Protein AF-A0A1S3D0B8-F1 (afdb_monomer_lite)

Sequence (135 aa):
MIINLNESHREHLSVLFQLPPEVIQDFCTLTTNYLKDGPNQKLYKSVSKKLSLPSADNVQDSVEGLVYFLLLATILNISEYDFCNTLYHMGFTQDDKCEKILYEFYTQEKYNLYRTLISEYISLLHFKSSGDLRV

Radius of gyration: 16.29 Å; chains: 1; bounding box: 31×53×41 Å

Structure (mmCIF, N/CA/C/O backbone):
data_AF-A0A1S3D0B8-F1
#
_entry.id   AF-A0A1S3D0B8-F1
#
loop_
_atom_site.group_PDB
_atom_site.id
_atom_site.type_symbol
_atom_site.label_atom_id
_atom_site.label_alt_id
_atom_site.label_comp_id
_atom_site.label_asym_id
_atom_site.label_entity_id
_atom_site.label_seq_id
_atom_site.pdbx_PDB_ins_code
_atom_site.Cartn_x
_atom_site.Cartn_y
_atom_site.Cartn_z
_atom_site.occupancy
_atom_site.B_iso_or_equiv
_atom_site.auth_seq_id
_atom_site.auth_comp_id
_atom_site.auth_asym_id
_atom_site.auth_atom_id
_atom_site.pdbx_PDB_model_num
ATOM 1 N N . MET A 1 1 ? 2.633 9.036 -16.322 1.00 62.47 1 MET A N 1
ATOM 2 C CA . MET A 1 1 ? 1.741 7.879 -16.559 1.00 62.47 1 MET A CA 1
ATOM 3 C C . MET A 1 1 ? 0.862 7.669 -15.338 1.00 62.47 1 MET A C 1
ATOM 5 O O . MET A 1 1 ? 1.396 7.594 -14.247 1.00 62.47 1 MET A O 1
ATOM 9 N N . ILE A 1 2 ? -0.459 7.579 -15.507 1.00 65.25 2 ILE A N 1
ATOM 10 C CA . ILE A 1 2 ? -1.395 7.339 -14.394 1.00 65.25 2 ILE A CA 1
ATOM 11 C C . ILE A 1 2 ? -1.735 5.849 -14.355 1.00 65.25 2 ILE A C 1
ATOM 13 O O . ILE A 1 2 ? -2.048 5.267 -15.397 1.00 65.25 2 ILE A O 1
ATOM 17 N N . ILE A 1 3 ? -1.690 5.232 -13.173 1.00 75.38 3 ILE A N 1
ATOM 18 C CA . ILE A 1 3 ? -2.163 3.853 -13.008 1.00 75.38 3 ILE A CA 1
ATOM 19 C C . ILE A 1 3 ? -3.690 3.861 -13.019 1.00 75.38 3 ILE A C 1
ATOM 21 O O . ILE A 1 3 ? -4.333 4.399 -12.118 1.00 75.38 3 ILE A O 1
ATOM 25 N N . ASN A 1 4 ? -4.280 3.244 -14.041 1.00 69.00 4 ASN A N 1
ATOM 26 C CA . ASN A 1 4 ? -5.722 3.069 -14.100 1.00 69.00 4 ASN A CA 1
ATOM 27 C C . ASN A 1 4 ? -6.106 1.766 -13.390 1.00 69.00 4 ASN A C 1
ATOM 29 O O . ASN A 1 4 ? -6.015 0.683 -13.968 1.00 69.00 4 ASN A O 1
ATOM 33 N N . LEU A 1 5 ? -6.486 1.870 -12.117 1.00 68.38 5 LEU A N 1
ATOM 34 C CA . LEU A 1 5 ? -7.094 0.758 -11.392 1.00 68.38 5 LEU A CA 1
ATOM 35 C C . LEU A 1 5 ? -8.521 0.533 -11.900 1.00 68.38 5 LEU A C 1
ATOM 37 O O . LEU A 1 5 ? -9.252 1.494 -12.152 1.00 68.38 5 LEU A O 1
ATOM 41 N N . ASN A 1 6 ? -8.922 -0.735 -12.021 1.00 72.12 6 ASN A N 1
ATOM 42 C CA . ASN A 1 6 ? -10.321 -1.075 -12.263 1.00 72.12 6 ASN A CA 1
ATOM 43 C C . ASN A 1 6 ? -11.203 -0.608 -11.081 1.00 72.12 6 ASN A C 1
ATOM 45 O O . ASN A 1 6 ? -10.711 -0.288 -9.996 1.00 72.12 6 ASN A O 1
ATOM 49 N N . GLU A 1 7 ? -12.512 -0.544 -11.307 1.00 69.00 7 GLU A N 1
ATOM 50 C CA . GLU A 1 7 ? -13.465 0.040 -10.356 1.00 69.00 7 GLU A CA 1
ATOM 51 C C . GLU A 1 7 ? -13.474 -0.698 -9.005 1.00 69.00 7 GLU A C 1
ATOM 53 O O . GLU A 1 7 ? -13.389 -0.058 -7.963 1.00 69.00 7 GLU A O 1
ATOM 58 N N . SER A 1 8 ? -13.400 -2.033 -9.018 1.00 69.50 8 SER A N 1
ATOM 59 C CA . SER A 1 8 ? -13.334 -2.860 -7.801 1.00 69.50 8 SER A CA 1
ATOM 60 C C . SER A 1 8 ? -12.071 -2.608 -6.960 1.00 69.50 8 SER A C 1
ATOM 62 O O . SER A 1 8 ? -12.171 -2.434 -5.749 1.00 69.50 8 SER A O 1
ATOM 64 N N . HIS A 1 9 ? -10.880 -2.491 -7.562 1.00 68.88 9 HIS A N 1
ATOM 65 C CA . HIS A 1 9 ? -9.665 -2.171 -6.796 1.00 68.88 9 HIS A CA 1
ATOM 66 C C . HIS A 1 9 ? -9.686 -0.742 -6.244 1.00 68.88 9 HIS A C 1
ATOM 68 O O . HIS A 1 9 ? -9.130 -0.475 -5.179 1.00 68.88 9 HIS A O 1
ATOM 74 N N . ARG A 1 10 ? -10.333 0.187 -6.954 1.00 71.56 10 ARG A N 1
ATOM 75 C CA . ARG A 1 10 ? -10.535 1.551 -6.461 1.00 71.56 10 ARG A CA 1
ATOM 76 C C . ARG A 1 10 ? -11.487 1.572 -5.265 1.00 71.56 10 ARG A C 1
ATOM 78 O O . ARG A 1 10 ? -11.206 2.275 -4.300 1.00 71.56 10 ARG A O 1
ATOM 85 N N . GLU A 1 11 ? -12.565 0.791 -5.297 1.00 76.19 11 GLU A N 1
ATOM 86 C CA . GLU A 1 11 ? -13.480 0.621 -4.162 1.00 76.19 11 GLU A CA 1
ATOM 87 C C . GLU A 1 11 ? -12.766 0.027 -2.946 1.00 76.19 11 GLU A C 1
ATOM 89 O O . GLU A 1 11 ? -12.932 0.530 -1.836 1.00 76.19 11 GLU A O 1
ATOM 94 N N . HIS A 1 12 ? -11.901 -0.966 -3.150 1.00 78.00 12 HIS A N 1
ATOM 95 C CA . HIS A 1 12 ? -11.110 -1.557 -2.070 1.00 78.00 12 HIS A CA 1
ATOM 96 C C . HIS A 1 12 ? -10.184 -0.529 -1.403 1.00 78.00 12 HIS A C 1
ATOM 98 O O . HIS A 1 12 ? -10.059 -0.502 -0.183 1.00 78.00 12 HIS A O 1
ATOM 104 N N . LEU A 1 13 ? -9.586 0.369 -2.189 1.00 80.94 13 LEU A N 1
ATOM 105 C CA . LEU A 1 13 ? -8.740 1.451 -1.679 1.00 80.94 13 LEU A CA 1
ATOM 106 C C . LEU A 1 13 ? -9.526 2.642 -1.122 1.00 80.94 13 LEU A C 1
ATOM 108 O O . LEU A 1 13 ? -8.942 3.470 -0.423 1.00 80.94 13 LEU A O 1
ATOM 112 N N . SER A 1 14 ? -10.833 2.731 -1.388 1.00 81.25 14 SER A N 1
ATOM 113 C CA . SER A 1 14 ? -11.646 3.893 -1.008 1.00 81.25 14 SER A CA 1
ATOM 114 C C . SER A 1 14 ? -11.683 4.144 0.494 1.00 81.25 14 SER A C 1
ATOM 116 O O . SER A 1 14 ? -11.757 5.293 0.932 1.00 81.25 14 SER A O 1
ATOM 118 N N . VAL A 1 15 ? -11.529 3.077 1.282 1.00 79.00 15 VAL A N 1
ATOM 119 C CA . VAL A 1 15 ? -11.413 3.139 2.740 1.00 79.00 15 VAL A CA 1
ATOM 120 C C . VAL A 1 15 ? -10.226 4.001 3.164 1.00 79.00 15 VAL A C 1
ATOM 122 O O . VAL A 1 15 ? -10.328 4.679 4.177 1.00 79.00 15 VAL A O 1
ATOM 125 N N . LEU A 1 16 ? -9.128 4.013 2.400 1.00 81.00 16 LEU A N 1
ATOM 126 C CA . LEU A 1 16 ? -7.893 4.721 2.745 1.00 81.00 16 LEU A CA 1
ATOM 127 C C . LEU A 1 16 ? -7.942 6.224 2.443 1.00 81.00 16 LEU A C 1
ATOM 129 O O . LEU A 1 16 ? -7.194 6.985 3.049 1.00 81.00 16 LEU A O 1
ATOM 133 N N . PHE A 1 17 ? -8.817 6.671 1.539 1.00 82.56 17 PHE A N 1
ATOM 134 C CA . PHE A 1 17 ? -8.793 8.037 0.989 1.00 82.56 17 PHE A CA 1
ATOM 135 C C . PHE A 1 17 ? -9.030 9.140 2.026 1.00 82.56 17 PHE A C 1
ATOM 137 O O . PHE A 1 17 ? -8.630 10.284 1.814 1.00 82.56 17 PHE A O 1
ATOM 144 N N . GLN A 1 18 ? -9.690 8.800 3.133 1.00 79.94 18 GLN A N 1
ATOM 145 C CA . GLN A 1 18 ? -10.072 9.736 4.194 1.00 79.94 18 GLN A CA 1
ATOM 146 C C . GLN A 1 18 ? -9.479 9.355 5.557 1.00 79.94 18 GLN A C 1
ATOM 148 O O . GLN A 1 18 ? -9.919 9.857 6.591 1.00 79.94 18 GLN A O 1
ATOM 153 N N . LEU A 1 19 ? -8.507 8.436 5.584 1.00 84.44 19 LEU A N 1
ATOM 154 C CA . LEU A 1 19 ? -7.859 8.042 6.831 1.00 84.44 19 LEU A CA 1
ATOM 155 C C . LEU A 1 19 ? -6.751 9.030 7.199 1.00 84.44 19 LEU A C 1
ATOM 157 O O . LEU A 1 19 ? -6.053 9.538 6.318 1.00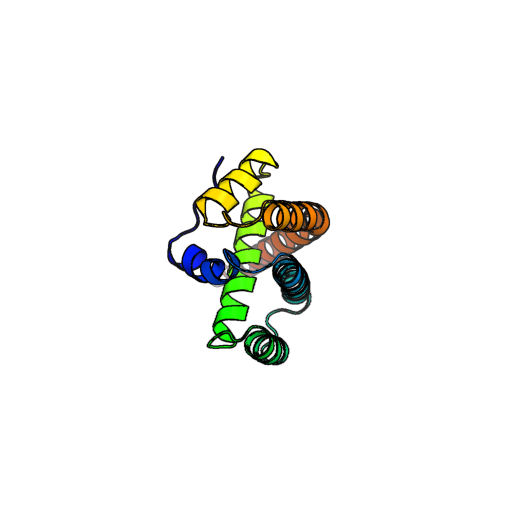 84.44 19 LEU A O 1
ATOM 161 N N . PRO A 1 20 ? -6.555 9.283 8.501 1.00 88.50 20 PRO A N 1
ATOM 162 C CA . PRO A 1 20 ? -5.486 10.154 8.953 1.00 88.50 20 PRO A CA 1
ATOM 163 C C . PRO A 1 20 ? -4.107 9.505 8.715 1.00 88.50 20 PRO A C 1
ATOM 165 O O . PRO A 1 20 ? -4.008 8.270 8.658 1.00 88.50 20 PRO A O 1
ATOM 168 N N . PRO A 1 21 ? -3.028 10.304 8.621 1.00 89.88 21 PRO A N 1
ATOM 169 C CA . PRO A 1 21 ? -1.678 9.823 8.317 1.00 89.88 21 PRO A CA 1
ATOM 170 C C . PRO A 1 21 ? -1.191 8.669 9.205 1.00 89.88 21 PRO A C 1
ATOM 172 O O . PRO A 1 21 ? -0.543 7.741 8.722 1.00 89.88 21 PRO A O 1
ATOM 175 N N . GLU A 1 22 ? -1.536 8.674 10.495 1.00 90.44 22 GLU A N 1
ATOM 176 C CA . GLU A 1 22 ? -1.147 7.620 11.438 1.00 90.44 22 GLU A CA 1
ATOM 177 C C . GLU A 1 22 ? -1.763 6.267 11.067 1.00 90.44 22 GLU A C 1
ATOM 179 O O . GLU A 1 22 ? -1.137 5.220 11.217 1.00 90.44 22 GLU A O 1
ATOM 184 N N . VAL A 1 23 ? -2.989 6.284 10.547 1.00 90.88 23 VAL A N 1
ATOM 185 C CA . VAL A 1 23 ? -3.680 5.072 10.108 1.00 90.88 23 VAL A CA 1
ATOM 186 C C . VAL A 1 23 ? -3.125 4.600 8.765 1.00 90.88 23 VAL A C 1
ATOM 188 O O . VAL A 1 23 ? -2.970 3.399 8.568 1.00 90.88 23 VAL A O 1
ATOM 191 N N . ILE A 1 24 ? -2.740 5.509 7.865 1.00 92.12 24 ILE A N 1
ATOM 192 C CA . ILE A 1 24 ? -2.027 5.135 6.632 1.00 92.12 24 ILE A CA 1
ATOM 193 C C . ILE A 1 24 ? -0.713 4.410 6.957 1.00 92.12 24 ILE A C 1
ATOM 195 O O . ILE A 1 24 ? -0.418 3.378 6.357 1.00 92.12 24 ILE A O 1
ATOM 199 N N . GLN A 1 25 ? 0.030 4.871 7.967 1.00 93.00 25 GLN A N 1
ATOM 200 C CA . GLN A 1 25 ? 1.237 4.188 8.443 1.00 93.00 25 GLN A CA 1
ATOM 201 C C . GLN A 1 25 ? 0.945 2.775 8.991 1.00 93.00 25 GLN A C 1
ATOM 203 O O . GLN A 1 25 ? 1.710 1.835 8.728 1.00 93.00 25 GLN A O 1
ATOM 208 N N . ASP A 1 26 ? -0.170 2.598 9.714 1.00 93.19 26 ASP A N 1
ATOM 209 C CA . ASP A 1 26 ? -0.646 1.275 10.145 1.00 93.19 26 ASP A CA 1
ATOM 210 C C . ASP A 1 26 ? -0.901 0.371 8.916 1.00 93.19 26 ASP A C 1
ATOM 212 O O . ASP A 1 26 ? -0.470 -0.785 8.898 1.00 93.19 26 ASP A O 1
ATOM 216 N N . PHE A 1 27 ? -1.519 0.892 7.848 1.00 94.50 27 PHE A N 1
ATOM 217 C CA . PHE A 1 27 ? -1.759 0.146 6.603 1.00 94.50 27 PHE A CA 1
ATOM 218 C C . PHE A 1 27 ? -0.481 -0.194 5.826 1.00 94.50 27 PHE A C 1
ATOM 220 O O . PHE A 1 27 ? -0.385 -1.301 5.287 1.00 94.50 27 PHE A O 1
ATOM 227 N N . CYS A 1 28 ? 0.532 0.675 5.820 1.00 95.25 28 CYS A N 1
ATOM 228 C CA . CYS A 1 28 ? 1.861 0.336 5.300 1.00 95.25 28 CYS A CA 1
ATOM 229 C C . CYS A 1 28 ? 2.446 -0.876 6.047 1.00 95.25 28 CYS A C 1
ATOM 231 O O . CYS A 1 28 ? 2.920 -1.831 5.432 1.00 95.25 28 CYS A O 1
ATOM 233 N N . THR A 1 29 ? 2.316 -0.905 7.376 1.00 94.94 29 THR A N 1
ATOM 234 C CA . THR A 1 29 ? 2.777 -2.037 8.199 1.00 94.94 29 THR A CA 1
ATOM 235 C C . THR A 1 29 ? 1.998 -3.321 7.896 1.00 94.94 29 THR A C 1
ATOM 237 O O . THR A 1 29 ? 2.589 -4.394 7.757 1.00 94.94 29 THR A O 1
ATOM 240 N N . LEU A 1 30 ? 0.670 -3.230 7.751 1.00 95.50 30 LEU A N 1
ATOM 241 C CA . LEU A 1 30 ? -0.169 -4.367 7.353 1.00 95.50 30 LEU A CA 1
ATOM 242 C C . LEU A 1 30 ? 0.211 -4.905 5.973 1.00 95.50 30 LEU A C 1
ATOM 244 O O . LEU A 1 30 ? 0.223 -6.118 5.782 1.00 95.50 30 LEU A O 1
ATOM 248 N N . THR A 1 31 ? 0.563 -4.015 5.050 1.00 95.19 31 THR A N 1
ATOM 249 C CA . THR A 1 31 ? 1.017 -4.353 3.699 1.00 95.19 31 THR A CA 1
ATOM 250 C C . THR A 1 31 ? 2.333 -5.117 3.729 1.00 95.19 31 THR A C 1
ATOM 252 O O . THR A 1 31 ? 2.441 -6.175 3.112 1.00 95.19 31 THR A O 1
ATOM 255 N N . THR A 1 32 ? 3.315 -4.660 4.510 1.00 94.00 32 THR A N 1
ATOM 256 C CA . THR A 1 32 ? 4.568 -5.402 4.707 1.00 94.00 32 THR A CA 1
ATOM 257 C C . THR A 1 32 ? 4.321 -6.789 5.300 1.00 94.00 32 THR A C 1
ATOM 259 O O . THR A 1 32 ? 4.922 -7.762 4.848 1.00 94.00 32 THR A O 1
ATOM 262 N N . ASN A 1 33 ? 3.438 -6.898 6.296 1.00 94.06 33 ASN A N 1
ATOM 263 C CA . ASN A 1 33 ? 3.101 -8.187 6.903 1.00 94.06 33 ASN A CA 1
ATOM 264 C C . ASN A 1 33 ? 2.404 -9.111 5.900 1.00 94.06 33 ASN A C 1
ATOM 266 O O . ASN A 1 33 ? 2.736 -10.288 5.830 1.00 94.06 33 ASN A O 1
ATOM 270 N N . TYR A 1 34 ? 1.497 -8.575 5.081 1.00 94.06 34 TYR A N 1
ATOM 271 C CA . TYR A 1 34 ? 0.839 -9.337 4.023 1.00 94.06 34 TYR A CA 1
ATOM 272 C C . TYR A 1 34 ? 1.838 -9.866 2.990 1.00 94.06 34 TYR A C 1
ATOM 274 O O . TYR A 1 34 ? 1.788 -11.037 2.631 1.00 94.06 34 TYR A O 1
ATOM 282 N N . LEU A 1 35 ? 2.787 -9.038 2.542 1.00 90.69 35 LEU A N 1
ATOM 283 C CA . LEU A 1 35 ? 3.815 -9.457 1.582 1.00 90.69 35 LEU A CA 1
ATOM 284 C C . LEU A 1 35 ? 4.733 -10.562 2.129 1.00 90.69 35 LEU A C 1
ATOM 286 O O . LEU A 1 35 ? 5.266 -11.347 1.348 1.00 90.69 35 LEU A O 1
ATOM 290 N N . LYS A 1 36 ? 4.942 -10.609 3.451 1.00 90.31 36 LYS A N 1
ATOM 291 C CA . LYS A 1 36 ? 5.811 -11.593 4.115 1.00 90.31 36 LYS A CA 1
ATOM 292 C C . LYS A 1 36 ? 5.082 -12.885 4.472 1.00 90.31 36 LYS A C 1
ATOM 294 O O . LYS A 1 36 ? 5.581 -13.965 4.173 1.00 90.31 36 LYS A O 1
ATOM 299 N N . ASP A 1 37 ? 3.923 -12.755 5.108 1.00 92.00 37 ASP A N 1
ATOM 300 C CA . ASP A 1 37 ? 3.238 -13.850 5.799 1.00 92.00 37 ASP A CA 1
ATOM 301 C C . ASP A 1 37 ? 1.870 -14.188 5.178 1.00 92.00 37 ASP A C 1
ATOM 303 O O . ASP A 1 37 ? 1.223 -15.155 5.585 1.00 92.00 37 ASP A O 1
ATOM 307 N N . GLY A 1 38 ? 1.414 -13.408 4.194 1.00 90.69 38 GLY A N 1
ATOM 308 C CA . GLY A 1 38 ? 0.088 -13.528 3.596 1.00 90.69 38 GLY A CA 1
ATOM 309 C C . GLY A 1 38 ? -1.041 -12.935 4.460 1.00 90.69 38 GLY A C 1
ATOM 310 O O . GLY A 1 38 ? -0.797 -12.199 5.423 1.00 90.69 38 GLY A O 1
ATOM 311 N N . PRO A 1 39 ? -2.312 -13.224 4.121 1.00 92.12 39 PRO A N 1
ATOM 312 C CA . PRO A 1 39 ? -3.473 -12.650 4.799 1.00 92.12 39 PRO A CA 1
ATOM 313 C C . PRO A 1 39 ? -3.601 -13.108 6.260 1.00 92.12 39 PRO A C 1
ATOM 315 O O . PRO A 1 39 ? -3.606 -14.301 6.568 1.00 92.12 39 PRO A O 1
ATOM 318 N N . ASN A 1 40 ? -3.805 -12.153 7.176 1.00 95.31 40 ASN A N 1
ATOM 319 C CA . ASN A 1 40 ? -3.949 -12.415 8.612 1.00 95.31 40 ASN A CA 1
ATOM 320 C C . ASN A 1 40 ? -5.305 -11.955 9.169 1.00 95.31 40 ASN A C 1
ATOM 322 O O . ASN A 1 40 ? -5.457 -10.859 9.712 1.00 95.31 40 ASN A O 1
ATOM 326 N N . GLN A 1 41 ? -6.282 -12.863 9.141 1.00 93.88 41 GLN A N 1
ATOM 327 C CA . GLN A 1 41 ? -7.657 -12.598 9.580 1.00 93.88 41 GLN A CA 1
ATOM 328 C C . GLN A 1 41 ? -7.788 -12.152 11.042 1.00 93.88 41 GLN A C 1
ATOM 330 O O . GLN A 1 41 ? -8.675 -11.370 11.388 1.00 93.88 41 GLN A O 1
ATOM 335 N N . LYS A 1 42 ? -6.925 -12.647 11.939 1.00 94.69 42 LYS A N 1
ATOM 336 C CA . LYS A 1 42 ? -6.967 -12.259 13.361 1.00 94.69 42 LYS A CA 1
ATOM 337 C C . LYS A 1 42 ? -6.533 -10.806 13.545 1.00 94.69 42 LYS A C 1
ATOM 339 O O . LYS A 1 42 ? -7.149 -10.073 14.323 1.00 94.69 42 LYS A O 1
ATOM 344 N N . LEU A 1 43 ? -5.496 -10.400 12.814 1.00 94.12 43 LEU A N 1
ATOM 345 C CA . LEU A 1 43 ? -5.009 -9.029 12.810 1.00 94.12 43 LEU A CA 1
ATOM 346 C C . LEU A 1 43 ? -6.043 -8.093 12.176 1.00 94.12 43 LEU A C 1
ATOM 348 O O . LEU A 1 43 ? -6.410 -7.102 12.800 1.00 94.12 43 LEU A O 1
ATOM 352 N N . TYR A 1 44 ? -6.601 -8.453 11.017 1.00 94.88 44 TYR A N 1
ATOM 353 C CA . TYR A 1 44 ? -7.605 -7.636 10.323 1.00 94.88 44 TYR A CA 1
ATOM 354 C C . TYR A 1 44 ? -8.867 -7.413 11.153 1.00 94.88 44 TYR A C 1
ATOM 356 O O . TYR A 1 44 ? -9.341 -6.285 11.240 1.00 94.88 44 TYR A O 1
ATOM 364 N N . LYS A 1 45 ? -9.349 -8.433 11.878 1.00 94.50 45 LYS A N 1
ATOM 365 C CA . LYS A 1 45 ? -10.456 -8.279 12.844 1.00 94.50 45 LYS A CA 1
ATOM 366 C C . LYS A 1 45 ? -10.139 -7.318 13.989 1.00 94.50 45 LYS A C 1
ATOM 368 O O . LYS A 1 45 ? -11.044 -6.681 14.522 1.00 94.50 45 LYS A O 1
ATOM 373 N N . SER A 1 46 ? -8.884 -7.259 14.424 1.00 94.31 46 SER A N 1
ATOM 374 C CA . SER A 1 46 ? -8.464 -6.338 15.486 1.00 94.31 46 SER A CA 1
ATOM 375 C C . SER A 1 46 ? -8.373 -4.905 14.962 1.00 94.31 46 SER A C 1
ATOM 377 O O . SER A 1 46 ? -8.856 -3.977 15.609 1.00 94.31 46 SER A O 1
ATOM 379 N N . VAL A 1 47 ? -7.813 -4.735 13.763 1.00 92.44 47 VAL A N 1
ATOM 380 C CA . VAL A 1 47 ? -7.685 -3.438 13.090 1.00 92.44 47 VAL A CA 1
ATOM 381 C C . VAL A 1 47 ? -9.050 -2.873 12.712 1.00 92.44 47 VAL A C 1
ATOM 383 O O . VAL A 1 47 ? -9.308 -1.709 13.001 1.00 92.44 47 VAL A O 1
ATOM 386 N N . SER A 1 48 ? -9.953 -3.682 12.148 1.00 92.50 48 SER A N 1
ATOM 387 C CA . SER A 1 48 ? -11.289 -3.210 11.768 1.00 92.50 48 SER A CA 1
ATOM 388 C C . SER A 1 48 ? -12.049 -2.659 12.971 1.00 92.50 48 SER A C 1
ATOM 390 O O . SER A 1 48 ? -12.621 -1.578 12.891 1.00 92.50 48 SER A O 1
ATOM 392 N N . LYS A 1 49 ? -11.955 -3.321 14.131 1.00 93.00 49 LYS A N 1
ATOM 393 C CA . LYS A 1 49 ? -12.512 -2.813 15.394 1.00 93.00 49 LYS A CA 1
ATOM 394 C C . LYS A 1 49 ? -11.852 -1.514 15.855 1.00 93.00 49 LYS A C 1
ATOM 396 O O . LYS A 1 49 ? -12.562 -0.602 16.261 1.00 93.00 49 LYS A O 1
ATOM 401 N N . LYS A 1 50 ? -10.516 -1.418 15.795 1.00 91.00 50 LYS A N 1
ATOM 402 C CA . LYS A 1 50 ? -9.763 -0.204 16.175 1.00 91.00 50 LYS A CA 1
ATOM 403 C C . LYS A 1 50 ? -10.169 0.998 15.315 1.00 91.00 50 LYS A C 1
ATOM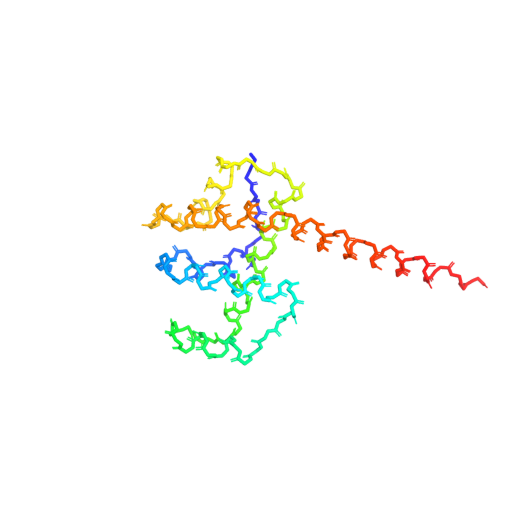 405 O O . LYS A 1 50 ? -10.309 2.097 15.835 1.00 91.00 50 LYS A O 1
ATOM 410 N N . LEU A 1 51 ? -10.367 0.773 14.019 1.00 86.50 51 LEU A N 1
ATOM 411 C CA . LEU A 1 51 ? -10.688 1.803 13.030 1.00 86.50 51 LEU A CA 1
ATOM 412 C C . LEU A 1 51 ? -12.197 1.985 12.806 1.00 86.50 51 LEU A C 1
ATOM 414 O O . LEU A 1 51 ? -12.593 2.782 11.965 1.00 86.50 51 LEU A O 1
ATOM 418 N N . SER A 1 52 ? -13.040 1.263 13.555 1.00 87.56 52 SER A N 1
ATOM 419 C CA . SER A 1 52 ? -14.503 1.259 13.395 1.00 87.56 52 SER A CA 1
ATOM 420 C C . SER A 1 52 ? -14.970 0.941 11.965 1.00 87.56 52 SER A C 1
ATOM 422 O O . SER A 1 52 ? -15.997 1.440 11.511 1.00 87.56 52 SER A O 1
ATOM 424 N N . LEU A 1 53 ? -14.218 0.096 11.255 1.00 86.62 53 LEU A N 1
ATOM 425 C CA . LEU A 1 53 ? -14.577 -0.380 9.923 1.00 86.62 53 LEU A CA 1
ATOM 426 C C . LEU A 1 53 ? -15.629 -1.501 10.013 1.00 86.62 53 LEU A C 1
ATOM 428 O O . LEU A 1 53 ? -15.580 -2.302 10.953 1.00 86.62 53 LEU A O 1
ATOM 432 N N . PRO A 1 54 ? -16.554 -1.608 9.038 1.00 85.00 54 PRO A N 1
ATOM 433 C CA . PRO A 1 54 ? -17.687 -2.535 9.113 1.00 85.00 54 PRO A CA 1
ATOM 434 C C . PRO A 1 54 ? -17.288 -4.010 9.221 1.00 85.00 54 PRO A C 1
ATOM 436 O O . PRO A 1 54 ? -17.967 -4.790 9.890 1.00 85.00 54 PRO A O 1
ATOM 439 N N . SER A 1 55 ? -16.192 -4.406 8.570 1.00 90.00 55 SER A N 1
ATOM 440 C CA . SER A 1 55 ? -15.733 -5.792 8.545 1.00 90.00 55 SER A CA 1
ATOM 441 C C . SER A 1 55 ? -1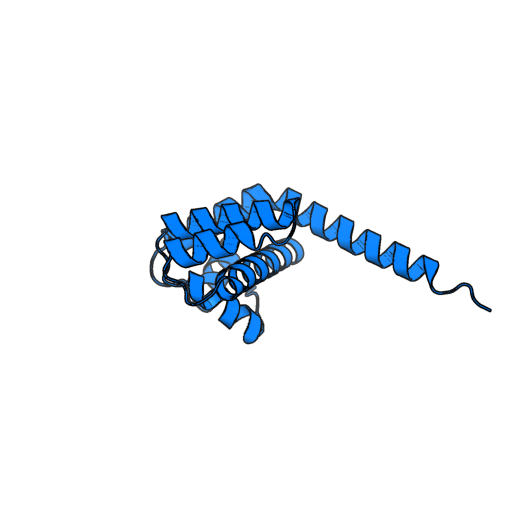4.207 -5.902 8.485 1.00 90.00 55 SER A C 1
ATOM 443 O O . SER A 1 55 ? -13.497 -4.935 8.210 1.00 90.00 55 SER A O 1
ATOM 445 N N . ALA A 1 56 ? -13.698 -7.101 8.783 1.00 92.56 56 ALA A N 1
ATOM 446 C CA . ALA A 1 56 ? -12.290 -7.433 8.568 1.00 92.56 56 ALA A CA 1
ATOM 447 C C . ALA A 1 56 ? -11.946 -7.535 7.074 1.00 92.56 56 ALA A C 1
ATOM 449 O O . ALA A 1 56 ? -10.812 -7.238 6.706 1.00 92.56 56 ALA A O 1
ATOM 450 N N . ASP A 1 57 ? -12.929 -7.883 6.241 1.00 91.00 57 ASP A N 1
ATOM 451 C CA . ASP A 1 57 ? -12.770 -8.012 4.793 1.00 91.00 57 ASP A CA 1
ATOM 452 C C . ASP A 1 57 ? -12.411 -6.651 4.187 1.00 91.00 57 ASP A C 1
ATOM 454 O O . ASP A 1 57 ? -11.435 -6.552 3.463 1.00 91.00 57 ASP A O 1
ATOM 458 N N . ASN A 1 58 ? -13.035 -5.557 4.649 1.00 89.44 58 ASN A N 1
ATOM 459 C CA . ASN A 1 58 ? -12.660 -4.199 4.227 1.00 89.44 58 ASN A CA 1
ATOM 460 C C . ASN A 1 58 ? -11.175 -3.871 4.474 1.00 89.44 58 ASN A C 1
ATOM 462 O O . ASN A 1 58 ? -10.563 -3.149 3.688 1.00 89.44 58 ASN A O 1
ATOM 466 N N . VAL A 1 59 ? -10.595 -4.366 5.575 1.00 93.06 59 VAL A N 1
ATOM 467 C CA . VAL A 1 59 ? -9.166 -4.169 5.874 1.00 93.06 59 VAL A CA 1
ATOM 468 C C . VAL A 1 59 ? -8.315 -5.000 4.923 1.00 93.06 59 VAL A C 1
ATOM 470 O O . VAL A 1 59 ? -7.329 -4.489 4.399 1.00 93.06 59 VAL A O 1
ATOM 473 N N . GLN A 1 60 ? -8.691 -6.260 4.700 1.00 93.69 60 GLN A N 1
ATOM 474 C CA . GLN A 1 60 ? -7.991 -7.139 3.772 1.00 93.69 60 GLN A CA 1
ATOM 475 C C . GLN A 1 60 ? -8.027 -6.584 2.348 1.00 93.69 60 GLN A C 1
ATOM 477 O O . GLN A 1 60 ? -6.969 -6.414 1.753 1.00 93.69 60 GLN A O 1
ATOM 482 N N . ASP A 1 61 ? -9.208 -6.229 1.850 1.00 91.12 61 ASP A N 1
ATOM 483 C CA . ASP A 1 61 ? -9.422 -5.661 0.522 1.00 91.12 61 ASP A CA 1
ATOM 484 C C . ASP A 1 61 ? -8.554 -4.413 0.319 1.00 91.12 61 ASP A C 1
ATOM 486 O O . ASP A 1 61 ? -7.871 -4.279 -0.696 1.00 91.12 61 ASP A O 1
ATOM 490 N N . SER A 1 62 ? -8.504 -3.529 1.323 1.00 91.75 62 SER A N 1
ATOM 491 C CA . SER A 1 62 ? -7.652 -2.331 1.297 1.00 91.75 62 SER A CA 1
ATOM 492 C C . SER A 1 62 ? -6.163 -2.679 1.214 1.00 91.75 62 SER A C 1
ATOM 494 O O . SER A 1 62 ? -5.421 -2.051 0.458 1.00 91.75 62 SER A O 1
ATOM 496 N N . VAL A 1 63 ? -5.710 -3.675 1.984 1.00 94.06 63 VAL A N 1
ATOM 497 C CA . VAL A 1 63 ? -4.314 -4.139 1.967 1.00 94.06 63 VAL A CA 1
ATOM 498 C C . VAL A 1 63 ? -3.972 -4.772 0.619 1.00 94.06 63 VAL A C 1
ATOM 500 O O . VAL A 1 63 ? -2.940 -4.445 0.039 1.00 94.06 63 VAL A O 1
ATOM 503 N N . GLU A 1 64 ? -4.837 -5.628 0.082 1.00 91.50 64 GLU A N 1
ATOM 504 C CA . GLU A 1 64 ? -4.646 -6.267 -1.223 1.00 91.50 64 GLU A CA 1
ATOM 505 C C . GLU A 1 64 ? -4.644 -5.244 -2.362 1.00 91.50 64 GLU A C 1
ATOM 507 O O . GLU A 1 64 ? -3.771 -5.286 -3.233 1.00 91.50 64 GLU A O 1
ATOM 512 N N . GLY A 1 65 ? -5.559 -4.273 -2.322 1.00 90.44 65 GLY A N 1
ATOM 513 C CA . GLY A 1 65 ? -5.587 -3.152 -3.256 1.00 90.44 65 GLY A CA 1
ATOM 514 C C . GLY A 1 65 ? -4.300 -2.328 -3.205 1.00 90.44 65 GLY A C 1
ATOM 515 O O . GLY A 1 65 ? -3.762 -1.957 -4.252 1.00 90.44 65 GLY A O 1
ATOM 516 N N . LEU A 1 66 ? -3.760 -2.091 -2.004 1.00 92.62 66 LEU A N 1
ATOM 517 C CA . LEU A 1 66 ? -2.517 -1.343 -1.824 1.00 92.62 66 LEU A CA 1
ATOM 518 C C . LEU A 1 66 ? -1.315 -2.135 -2.349 1.00 92.62 66 LEU A C 1
ATOM 520 O O . LEU A 1 66 ? -0.503 -1.589 -3.092 1.00 92.62 66 LEU A O 1
ATOM 524 N N . VAL A 1 67 ? -1.235 -3.434 -2.053 1.00 92.44 67 VAL A N 1
ATOM 525 C CA . VAL A 1 67 ? -0.221 -4.336 -2.623 1.00 92.44 67 VAL A CA 1
ATOM 526 C C . VAL A 1 67 ? -0.271 -4.306 -4.146 1.00 92.44 67 VAL A C 1
ATOM 528 O O . VAL A 1 67 ? 0.757 -4.101 -4.789 1.00 92.44 67 VAL A O 1
ATOM 531 N N . TYR A 1 68 ? -1.456 -4.466 -4.734 1.00 90.12 68 TYR A N 1
ATOM 532 C CA . TYR A 1 68 ? -1.630 -4.464 -6.182 1.00 90.12 68 TYR A CA 1
ATOM 533 C C . TYR A 1 68 ? -1.162 -3.150 -6.816 1.00 90.12 68 TYR A C 1
ATOM 535 O O . TYR A 1 68 ? -0.391 -3.162 -7.778 1.00 90.12 68 TYR A O 1
ATOM 543 N N . PHE A 1 69 ? -1.571 -2.014 -6.247 1.00 91.69 69 PHE A N 1
ATOM 544 C CA . PHE A 1 69 ? -1.122 -0.699 -6.694 1.00 91.69 69 PHE A CA 1
ATOM 545 C C . PHE A 1 69 ? 0.406 -0.562 -6.634 1.00 91.69 69 PHE A C 1
ATOM 547 O O . PHE A 1 69 ? 1.020 -0.139 -7.615 1.00 91.69 69 PHE A O 1
ATOM 554 N N . LEU A 1 70 ? 1.032 -0.965 -5.526 1.00 93.81 70 LEU A N 1
ATOM 555 C CA . LEU A 1 70 ? 2.482 -0.876 -5.343 1.00 93.81 70 LEU A CA 1
ATOM 556 C C . LEU A 1 70 ? 3.249 -1.783 -6.312 1.00 93.81 70 LEU A C 1
ATOM 558 O O . LEU A 1 70 ? 4.267 -1.370 -6.866 1.00 93.81 70 LEU A O 1
ATOM 562 N N . LEU A 1 71 ? 2.743 -2.989 -6.577 1.00 92.00 71 LEU A N 1
ATOM 563 C CA . LEU A 1 71 ? 3.316 -3.896 -7.572 1.00 92.00 71 LEU A CA 1
ATOM 564 C C . LEU A 1 71 ? 3.229 -3.302 -8.982 1.00 92.00 71 LEU A C 1
ATOM 566 O O . LEU A 1 71 ? 4.222 -3.314 -9.710 1.00 92.00 71 LEU A O 1
ATOM 570 N N . LEU A 1 72 ? 2.082 -2.727 -9.362 1.00 90.75 72 LEU A N 1
ATOM 571 C CA . LEU A 1 72 ? 1.936 -2.024 -10.640 1.00 90.75 72 LEU A CA 1
ATOM 572 C C . LEU A 1 72 ? 2.880 -0.822 -10.741 1.00 90.75 72 LEU A C 1
ATOM 574 O O . LEU A 1 72 ? 3.528 -0.640 -11.772 1.00 90.75 72 LEU A O 1
ATOM 578 N N . ALA A 1 73 ? 3.004 -0.037 -9.671 1.00 92.50 73 ALA A N 1
ATOM 579 C CA . ALA A 1 73 ? 3.946 1.072 -9.584 1.00 92.50 73 ALA A CA 1
ATOM 580 C C . ALA A 1 73 ? 5.394 0.607 -9.803 1.00 92.50 73 ALA A C 1
ATOM 582 O O . ALA A 1 73 ? 6.135 1.245 -10.558 1.00 92.50 73 ALA A O 1
ATOM 583 N N . THR A 1 74 ? 5.779 -0.532 -9.211 1.00 93.06 74 THR A N 1
ATOM 584 C CA . THR A 1 74 ? 7.092 -1.156 -9.420 1.00 93.06 74 THR A CA 1
ATOM 585 C C . THR A 1 74 ? 7.279 -1.617 -10.866 1.00 93.06 74 THR A C 1
ATOM 587 O O . THR A 1 74 ? 8.306 -1.294 -11.461 1.00 93.06 74 THR A O 1
ATOM 590 N N . ILE A 1 75 ? 6.305 -2.330 -11.446 1.00 91.00 75 ILE A N 1
ATOM 591 C CA . ILE A 1 75 ? 6.365 -2.843 -12.829 1.00 91.00 75 ILE A CA 1
ATOM 592 C C . ILE A 1 75 ? 6.532 -1.699 -13.833 1.00 91.00 75 ILE A C 1
ATOM 594 O O . ILE A 1 75 ? 7.346 -1.786 -14.749 1.00 91.00 75 ILE A O 1
ATOM 598 N N . LEU A 1 76 ? 5.767 -0.623 -13.654 1.00 90.94 76 LEU A N 1
ATOM 599 C CA . LEU A 1 76 ? 5.769 0.537 -14.544 1.00 90.94 76 LEU A CA 1
ATOM 600 C C . LEU A 1 76 ? 6.911 1.519 -14.246 1.00 90.94 76 LEU A C 1
ATOM 602 O O . LEU A 1 76 ? 7.090 2.480 -14.991 1.00 90.94 76 LEU A O 1
ATOM 606 N N . ASN A 1 77 ? 7.675 1.284 -13.172 1.00 90.50 77 ASN A N 1
ATOM 607 C CA . ASN A 1 77 ? 8.734 2.161 -12.682 1.00 90.50 77 ASN A CA 1
ATOM 608 C C . ASN A 1 77 ? 8.290 3.634 -12.616 1.00 90.50 77 ASN A C 1
ATOM 610 O O . ASN A 1 77 ? 8.944 4.521 -13.171 1.00 90.50 77 ASN A O 1
ATOM 614 N N . ILE A 1 78 ? 7.147 3.881 -11.973 1.00 92.75 78 ILE A N 1
ATOM 615 C CA . ILE A 1 78 ? 6.535 5.213 -11.966 1.00 92.75 78 ILE A CA 1
ATOM 616 C C . ILE A 1 78 ? 7.391 6.237 -11.214 1.00 92.75 78 ILE A C 1
ATOM 618 O O . ILE A 1 78 ? 8.072 5.907 -10.239 1.00 92.75 78 ILE A O 1
ATOM 622 N N . SER A 1 79 ? 7.350 7.483 -11.691 1.00 93.44 79 SER A N 1
ATOM 623 C CA . SER A 1 79 ? 7.985 8.627 -11.032 1.00 93.44 79 SER A CA 1
ATOM 624 C C . SER A 1 79 ? 7.195 9.066 -9.795 1.00 93.44 79 SER A C 1
ATOM 626 O O . SER A 1 79 ? 6.012 8.756 -9.681 1.00 93.44 79 SER A O 1
ATOM 628 N N . GLU A 1 80 ? 7.823 9.830 -8.898 1.00 92.75 80 GLU A N 1
ATOM 629 C CA . GLU A 1 80 ? 7.144 10.458 -7.750 1.00 92.75 80 GLU A CA 1
ATOM 630 C C . GLU A 1 80 ? 5.923 11.273 -8.180 1.00 92.75 80 GLU A C 1
ATOM 632 O O . GLU A 1 80 ? 4.825 11.087 -7.667 1.00 92.75 80 GLU A O 1
ATOM 637 N N . TYR A 1 81 ? 6.106 12.123 -9.192 1.00 91.50 81 TYR A N 1
ATOM 638 C CA . TYR A 1 81 ? 5.046 12.967 -9.734 1.00 91.50 81 TYR A CA 1
ATOM 639 C C . TYR A 1 81 ? 3.845 12.143 -10.215 1.00 91.50 81 TYR A C 1
ATOM 641 O O . TYR A 1 81 ? 2.697 12.455 -9.908 1.00 91.50 81 TYR A O 1
ATOM 649 N N . ASP A 1 82 ? 4.109 11.061 -10.946 1.00 91.62 82 ASP A N 1
ATOM 650 C CA . ASP A 1 82 ? 3.070 10.161 -11.440 1.00 91.62 82 ASP A CA 1
ATOM 651 C C . ASP A 1 82 ? 2.405 9.348 -10.323 1.00 91.62 82 ASP A C 1
ATOM 653 O O . ASP A 1 82 ? 1.203 9.084 -10.388 1.00 91.62 82 ASP A O 1
ATOM 657 N N . PHE A 1 83 ? 3.167 8.967 -9.296 1.00 92.50 83 PHE A N 1
ATOM 658 C CA . PHE A 1 83 ? 2.664 8.279 -8.110 1.00 92.50 83 PHE A CA 1
ATOM 659 C C . PHE A 1 83 ? 1.654 9.158 -7.369 1.00 92.50 83 PHE A C 1
ATOM 661 O O . PHE A 1 83 ? 0.503 8.747 -7.207 1.00 92.50 83 PHE A O 1
ATOM 668 N N . CYS A 1 84 ? 2.044 10.383 -7.007 1.00 90.12 84 CYS A N 1
ATOM 669 C CA . CYS A 1 84 ? 1.173 11.322 -6.298 1.00 90.12 84 CYS A CA 1
ATOM 670 C C . CYS A 1 84 ? -0.044 11.707 -7.145 1.00 90.12 84 CYS A C 1
ATOM 672 O O . CYS A 1 84 ? -1.170 11.624 -6.668 1.00 90.12 84 CYS A O 1
ATOM 674 N N . ASN A 1 85 ? 0.138 11.995 -8.440 1.00 90.06 85 ASN A N 1
ATOM 675 C CA . ASN A 1 85 ? -0.996 12.252 -9.334 1.00 90.06 85 ASN A CA 1
ATOM 676 C C . ASN A 1 85 ? -1.973 11.076 -9.393 1.00 90.06 85 ASN A C 1
ATOM 678 O O . ASN A 1 85 ? -3.185 11.278 -9.457 1.00 90.06 85 ASN A O 1
ATOM 682 N N . THR A 1 86 ? -1.469 9.840 -9.388 1.00 89.81 86 THR A N 1
ATOM 683 C CA . THR A 1 86 ? -2.346 8.672 -9.368 1.00 89.81 86 THR A CA 1
ATOM 684 C C . THR A 1 86 ? -3.132 8.614 -8.055 1.00 89.81 86 THR A C 1
ATOM 686 O O . THR A 1 86 ? -4.346 8.434 -8.111 1.00 89.81 86 THR A O 1
ATOM 689 N N . LEU A 1 87 ? -2.494 8.819 -6.897 1.00 89.12 87 LEU A N 1
ATOM 690 C CA . LEU A 1 87 ? -3.181 8.863 -5.598 1.00 89.12 87 LEU A CA 1
ATOM 691 C C . LEU A 1 87 ? -4.255 9.959 -5.543 1.00 89.12 87 LEU A C 1
ATOM 693 O O . LEU A 1 87 ? -5.396 9.683 -5.156 1.00 89.12 87 LEU A O 1
ATOM 697 N N . TYR A 1 88 ? -3.931 11.158 -6.024 1.00 86.94 88 TYR A N 1
ATOM 698 C CA . TYR A 1 88 ? -4.873 12.265 -6.141 1.00 86.94 88 TYR A CA 1
ATOM 699 C C . TYR A 1 88 ? -6.101 11.874 -6.977 1.00 86.94 88 TYR A C 1
ATOM 701 O O . TYR A 1 88 ? -7.243 12.034 -6.545 1.00 86.94 88 TYR A O 1
ATOM 709 N N . HIS A 1 89 ? -5.884 11.269 -8.150 1.00 85.19 89 HIS A N 1
ATOM 710 C CA . HIS A 1 89 ? -6.964 10.770 -9.007 1.00 85.19 89 HIS A CA 1
ATOM 711 C C . HIS A 1 89 ? -7.720 9.567 -8.427 1.00 85.19 89 HIS A C 1
ATOM 713 O O . HIS A 1 89 ? -8.815 9.255 -8.905 1.00 85.19 89 HIS A O 1
ATOM 719 N N . MET A 1 90 ? -7.161 8.860 -7.443 1.00 83.12 90 MET A N 1
ATOM 720 C CA . MET A 1 90 ? -7.879 7.820 -6.709 1.00 83.12 90 MET A CA 1
ATOM 721 C C . MET A 1 90 ? -8.864 8.413 -5.709 1.00 83.12 90 MET A C 1
ATOM 723 O O . MET A 1 90 ? -9.967 7.887 -5.600 1.00 83.12 90 MET A O 1
ATOM 727 N N . GLY A 1 91 ? -8.515 9.532 -5.076 1.00 81.75 91 GLY A N 1
ATOM 728 C CA . GLY A 1 91 ? -9.339 10.191 -4.063 1.00 81.75 91 GLY A CA 1
ATOM 729 C C . GLY A 1 91 ? -8.579 10.548 -2.787 1.00 81.75 91 GLY A C 1
ATOM 730 O O . GLY A 1 91 ? -9.191 11.072 -1.859 1.00 81.75 91 GLY A O 1
ATOM 731 N N . PHE A 1 92 ? -7.263 10.311 -2.729 1.00 80.81 92 PHE A N 1
ATOM 732 C CA . PHE A 1 92 ? -6.409 10.820 -1.655 1.00 80.81 92 PHE A CA 1
ATOM 733 C C . PHE A 1 92 ? -6.260 12.338 -1.810 1.00 80.81 92 PHE A C 1
ATOM 735 O O . PHE A 1 92 ? -5.323 12.819 -2.427 1.00 80.81 92 PHE A O 1
ATOM 742 N N . THR A 1 93 ? -7.230 13.102 -1.308 1.00 70.56 93 THR A N 1
ATOM 743 C CA . THR A 1 93 ? -7.275 14.563 -1.506 1.00 70.56 93 THR A CA 1
ATOM 744 C C . THR A 1 93 ? -7.237 15.360 -0.204 1.00 70.56 93 THR A C 1
ATOM 746 O O . THR A 1 93 ? -7.350 16.582 -0.246 1.00 70.56 93 THR A O 1
ATOM 749 N N . GLN A 1 94 ? -7.186 14.697 0.956 1.00 65.00 94 GLN A N 1
ATOM 750 C CA . GLN A 1 94 ? -7.383 15.361 2.251 1.00 65.00 94 GLN A CA 1
ATOM 751 C C . GLN A 1 94 ? -6.089 15.763 2.967 1.00 65.00 94 GLN A C 1
ATOM 753 O O . GLN A 1 94 ? -6.115 16.739 3.713 1.00 65.00 94 GLN A O 1
ATOM 758 N N . ASP A 1 95 ? -4.976 15.052 2.757 1.00 76.31 95 ASP A N 1
ATOM 759 C CA . ASP A 1 95 ? -3.710 15.345 3.439 1.00 76.31 95 ASP A CA 1
ATOM 760 C C . ASP A 1 95 ? -2.497 14.929 2.591 1.00 76.31 95 ASP A C 1
ATOM 762 O O . ASP A 1 95 ? -2.249 13.740 2.377 1.00 76.31 95 ASP A O 1
ATOM 766 N N . ASP A 1 96 ? -1.696 15.913 2.169 1.00 80.56 96 ASP A N 1
ATOM 767 C CA . ASP A 1 96 ? -0.438 15.714 1.434 1.00 80.56 96 ASP A CA 1
ATOM 768 C C . ASP A 1 96 ? 0.551 14.799 2.186 1.00 80.56 96 ASP A C 1
ATOM 770 O O . ASP A 1 96 ? 1.457 14.209 1.591 1.00 80.56 96 ASP A O 1
ATOM 774 N N . LYS A 1 97 ? 0.421 14.665 3.514 1.00 86.69 97 LYS A N 1
ATOM 775 C CA . LYS A 1 97 ? 1.248 13.745 4.307 1.00 86.69 97 LYS A CA 1
ATOM 776 C C . LYS A 1 97 ? 0.956 12.287 3.982 1.00 86.69 97 LYS A C 1
ATOM 778 O O . LYS A 1 97 ? 1.888 11.489 3.999 1.00 86.69 97 LYS A O 1
ATOM 783 N N . CYS A 1 98 ? -0.292 11.933 3.678 1.00 88.25 98 CYS A N 1
ATOM 784 C CA . CYS A 1 98 ? -0.653 10.560 3.328 1.00 88.25 98 CYS A CA 1
ATOM 785 C C . CYS A 1 98 ? 0.044 10.130 2.033 1.00 88.25 98 CYS A C 1
ATOM 787 O O . CYS A 1 98 ? 0.607 9.037 1.973 1.00 88.25 98 CYS A O 1
ATOM 789 N N . GLU A 1 99 ? 0.081 11.013 1.030 1.00 89.31 99 GLU A N 1
ATOM 790 C CA . GLU A 1 99 ? 0.799 10.762 -0.224 1.00 89.31 99 GLU A CA 1
ATOM 791 C C . GLU A 1 99 ? 2.297 10.556 0.016 1.00 89.31 99 GLU A C 1
ATOM 793 O O . GLU A 1 99 ? 2.874 9.587 -0.481 1.00 89.31 99 GLU A O 1
ATOM 798 N N . LYS A 1 100 ? 2.916 11.417 0.836 1.00 91.31 100 LYS A N 1
ATOM 799 C CA . LYS A 1 100 ? 4.337 11.299 1.195 1.00 91.31 100 LYS A CA 1
ATOM 800 C C . LYS A 1 100 ? 4.646 9.995 1.918 1.00 91.31 100 LYS A C 1
ATOM 802 O O . LYS A 1 100 ? 5.591 9.318 1.533 1.00 91.31 100 LYS A O 1
ATOM 807 N N . ILE A 1 101 ? 3.835 9.609 2.905 1.00 94.25 101 ILE A N 1
ATOM 808 C CA . ILE A 1 101 ? 4.000 8.342 3.635 1.00 94.25 101 ILE A CA 1
ATOM 809 C C . ILE A 1 101 ? 3.940 7.155 2.669 1.00 94.25 101 ILE A C 1
ATOM 811 O O . ILE A 1 101 ? 4.793 6.269 2.723 1.00 94.25 101 ILE A O 1
ATOM 815 N N . LEU A 1 102 ? 2.954 7.135 1.768 1.00 94.12 102 LEU A N 1
ATOM 816 C CA . LEU A 1 102 ? 2.792 6.053 0.795 1.00 94.12 102 LEU A CA 1
ATOM 817 C C . LEU A 1 102 ? 3.942 6.006 -0.215 1.00 94.12 102 LEU A C 1
ATOM 819 O O . LEU A 1 102 ? 4.402 4.918 -0.563 1.00 94.12 102 LEU A O 1
ATOM 823 N N . TYR A 1 103 ? 4.421 7.162 -0.673 1.00 94.62 103 TYR A N 1
ATOM 824 C CA . TYR A 1 103 ? 5.550 7.224 -1.594 1.00 94.62 103 TYR A CA 1
ATOM 825 C C . TYR A 1 103 ? 6.865 6.811 -0.917 1.00 94.62 103 TYR A C 1
ATOM 827 O O . TYR A 1 103 ? 7.608 5.992 -1.460 1.00 94.62 103 TYR A O 1
ATOM 835 N N . GLU A 1 104 ? 7.137 7.294 0.296 1.00 95.62 104 GLU A N 1
ATOM 836 C CA . GLU A 1 104 ? 8.293 6.869 1.091 1.00 95.62 104 GLU A CA 1
ATOM 837 C C . GLU A 1 104 ? 8.261 5.356 1.327 1.00 95.62 104 GLU A C 1
ATOM 839 O O . GLU A 1 104 ? 9.243 4.667 1.041 1.00 95.62 104 GLU A O 1
ATOM 844 N N . PHE A 1 105 ? 7.111 4.819 1.739 1.00 96.81 105 PHE A N 1
ATOM 845 C CA . PHE A 1 105 ? 6.901 3.383 1.892 1.00 96.81 105 PHE A CA 1
ATOM 846 C C . PHE A 1 105 ? 7.184 2.613 0.597 1.00 96.81 105 PHE A C 1
ATOM 848 O O . PHE A 1 105 ? 7.950 1.649 0.604 1.00 96.81 105 PHE A O 1
ATOM 855 N N . TYR A 1 106 ? 6.634 3.067 -0.533 1.00 95.75 106 TYR A N 1
ATOM 856 C CA . TYR A 1 106 ? 6.882 2.469 -1.844 1.00 95.75 106 TYR A CA 1
ATOM 857 C C . TYR A 1 106 ? 8.376 2.414 -2.174 1.00 95.75 106 TYR A C 1
ATOM 859 O O . TYR A 1 106 ? 8.874 1.373 -2.602 1.00 95.75 106 TYR A O 1
ATOM 867 N N . THR A 1 107 ? 9.113 3.509 -1.966 1.00 95.69 107 THR A N 1
ATOM 868 C CA . THR A 1 107 ? 10.549 3.549 -2.279 1.00 95.69 107 THR A CA 1
ATOM 869 C C . THR A 1 107 ? 11.367 2.602 -1.402 1.00 95.69 107 THR A C 1
ATOM 871 O O . THR A 1 107 ? 12.278 1.945 -1.911 1.00 95.69 107 THR A O 1
ATOM 874 N N . GLN A 1 108 ? 11.015 2.481 -0.119 1.00 95.50 108 GLN A N 1
ATOM 875 C CA . GLN A 1 108 ? 11.666 1.576 0.831 1.00 95.50 108 GLN A CA 1
ATOM 876 C C . GLN A 1 108 ? 11.379 0.104 0.504 1.00 95.50 108 GLN A C 1
ATOM 878 O O . GLN A 1 108 ? 12.289 -0.725 0.517 1.00 95.50 108 GLN A O 1
ATOM 883 N N . GLU A 1 109 ? 10.137 -0.218 0.138 1.00 93.81 109 GLU A N 1
ATOM 884 C CA . GLU A 1 109 ? 9.710 -1.586 -0.166 1.00 93.81 109 GLU A CA 1
ATOM 885 C C . GLU A 1 109 ? 9.946 -2.004 -1.625 1.00 93.81 109 GLU A C 1
ATOM 887 O O . GLU A 1 109 ? 9.796 -3.181 -1.953 1.00 93.81 109 GLU A O 1
ATOM 892 N N . LYS A 1 110 ? 10.369 -1.093 -2.514 1.00 91.50 110 LYS A N 1
ATOM 893 C CA . LYS A 1 110 ? 10.521 -1.342 -3.964 1.00 91.50 110 LYS A CA 1
ATOM 894 C C . LYS A 1 110 ? 11.320 -2.606 -4.283 1.00 91.50 110 LYS A C 1
ATOM 896 O O . LYS A 1 110 ? 10.978 -3.349 -5.202 1.00 91.50 110 LYS A O 1
ATOM 901 N N . TYR A 1 111 ? 12.377 -2.869 -3.519 1.00 91.19 111 TYR A N 1
ATOM 902 C CA . TYR A 1 111 ? 13.192 -4.071 -3.688 1.00 91.19 111 TYR A CA 1
ATOM 903 C C . TYR A 1 111 ? 12.450 -5.356 -3.294 1.00 91.19 111 TYR A C 1
ATOM 905 O O . TYR A 1 111 ? 12.544 -6.360 -4.003 1.00 91.19 111 TYR A O 1
ATOM 913 N N . ASN A 1 112 ? 11.695 -5.329 -2.193 1.00 91.06 112 ASN A N 1
ATOM 914 C CA . ASN A 1 112 ? 10.886 -6.465 -1.752 1.00 91.06 112 ASN A CA 1
ATOM 915 C C . ASN A 1 112 ? 9.755 -6.735 -2.747 1.00 91.06 112 ASN A C 1
ATOM 917 O O . ASN A 1 112 ? 9.590 -7.872 -3.174 1.00 91.06 112 ASN A O 1
ATOM 921 N N . LEU A 1 113 ? 9.067 -5.686 -3.206 1.00 92.12 113 LEU A N 1
ATOM 922 C CA . LEU A 1 113 ? 8.037 -5.767 -4.246 1.00 92.12 113 LEU A CA 1
ATOM 923 C C . LEU A 1 113 ? 8.585 -6.407 -5.529 1.00 92.12 113 LEU A C 1
ATOM 925 O O . LEU A 1 113 ? 7.981 -7.330 -6.073 1.00 92.12 113 LEU A O 1
ATOM 929 N N . TYR A 1 114 ? 9.773 -5.988 -5.978 1.00 91.31 114 TYR A N 1
ATOM 930 C CA . TYR A 1 114 ? 10.433 -6.585 -7.141 1.00 91.31 114 TYR A CA 1
ATOM 931 C C . TYR A 1 114 ? 10.771 -8.069 -6.932 1.00 91.31 114 TYR A C 1
ATOM 933 O O . TYR A 1 114 ? 10.582 -8.885 -7.835 1.00 91.31 114 TYR A O 1
ATOM 941 N N . ARG A 1 115 ? 11.230 -8.450 -5.731 1.00 89.88 115 ARG A N 1
ATOM 942 C CA . ARG A 1 115 ? 11.471 -9.858 -5.382 1.00 89.88 115 ARG A CA 1
ATOM 943 C C . ARG A 1 115 ? 10.192 -10.686 -5.406 1.00 89.88 115 ARG A C 1
ATOM 945 O O . ARG A 1 115 ? 10.218 -11.766 -5.988 1.00 89.88 115 ARG A O 1
ATOM 952 N N . THR A 1 116 ? 9.105 -10.177 -4.830 1.00 88.31 116 THR A N 1
ATOM 953 C CA . THR A 1 116 ? 7.792 -10.837 -4.833 1.00 88.31 116 THR A CA 1
ATOM 954 C C . THR A 1 116 ? 7.284 -11.051 -6.261 1.00 88.31 116 THR A C 1
ATOM 956 O O . THR A 1 116 ? 6.825 -12.141 -6.596 1.00 88.31 116 THR A O 1
ATOM 959 N N . LEU A 1 117 ? 7.437 -10.055 -7.143 1.00 87.38 117 LEU A N 1
ATOM 960 C CA . LEU A 1 117 ? 7.087 -10.186 -8.564 1.00 87.38 117 LEU A CA 1
ATOM 961 C C . LEU A 1 117 ? 7.872 -11.306 -9.250 1.00 87.38 117 LEU A C 1
ATOM 963 O O . LEU A 1 117 ? 7.294 -12.125 -9.964 1.00 87.38 117 LEU A O 1
ATOM 967 N N . ILE A 1 118 ? 9.188 -11.353 -9.031 1.00 86.50 118 ILE A N 1
ATOM 968 C CA . ILE A 1 118 ? 10.044 -12.386 -9.617 1.00 86.50 118 ILE A CA 1
ATOM 969 C C . ILE A 1 118 ? 9.676 -13.771 -9.085 1.00 86.50 118 ILE A C 1
ATOM 971 O O . ILE A 1 118 ? 9.577 -14.704 -9.879 1.00 86.50 118 ILE A O 1
ATOM 975 N N . SER A 1 119 ? 9.476 -13.929 -7.772 1.00 85.44 119 SER A N 1
ATOM 976 C CA . SER A 1 119 ? 9.141 -15.233 -7.189 1.00 85.44 119 SER A CA 1
ATOM 977 C C . SER A 1 119 ? 7.818 -15.776 -7.719 1.00 85.44 119 SER A C 1
ATOM 979 O O . SER A 1 119 ? 7.728 -16.965 -8.028 1.00 85.44 119 SER A O 1
ATOM 981 N N . GLU A 1 120 ? 6.818 -14.910 -7.886 1.00 82.88 120 GLU A N 1
ATOM 982 C CA . GLU A 1 120 ? 5.518 -15.303 -8.430 1.00 82.88 120 GLU A CA 1
ATOM 983 C C . GLU A 1 120 ? 5.633 -15.672 -9.915 1.00 82.88 120 GLU A C 1
ATOM 985 O O . GLU A 1 120 ? 5.168 -16.728 -10.347 1.00 82.88 120 GLU A O 1
ATOM 990 N N . TYR A 1 121 ? 6.350 -14.861 -10.699 1.00 81.75 121 TYR A N 1
ATOM 991 C CA . TYR A 1 121 ? 6.589 -15.136 -12.116 1.00 81.75 121 TYR A CA 1
ATOM 992 C C . TYR A 1 121 ? 7.342 -16.457 -12.336 1.00 81.75 121 TYR A C 1
ATOM 994 O O . TYR A 1 121 ? 6.949 -17.265 -13.178 1.00 81.75 121 TYR A O 1
ATOM 1002 N N . ILE A 1 122 ? 8.393 -16.718 -11.552 1.00 78.62 122 ILE A N 1
ATOM 1003 C CA . ILE A 1 122 ? 9.146 -17.981 -11.589 1.00 78.62 122 ILE A CA 1
ATOM 1004 C C . ILE A 1 122 ? 8.242 -19.166 -11.223 1.00 78.62 122 ILE A C 1
ATOM 1006 O O . ILE A 1 122 ? 8.271 -20.187 -11.911 1.00 78.62 122 ILE A O 1
ATOM 1010 N N . SER A 1 123 ? 7.404 -19.032 -10.191 1.00 78.12 123 SER A N 1
ATOM 1011 C CA . SER A 1 123 ? 6.458 -20.083 -9.787 1.00 78.12 123 SER A CA 1
ATOM 1012 C C . SER A 1 123 ? 5.476 -20.426 -10.913 1.00 78.12 123 SER A C 1
ATOM 1014 O O . SER A 1 123 ? 5.262 -21.603 -11.216 1.00 78.12 123 SER A O 1
ATOM 1016 N N . LEU A 1 124 ? 4.956 -19.412 -11.614 1.00 74.44 124 LEU A N 1
ATOM 1017 C CA . LEU A 1 124 ? 4.093 -19.595 -12.785 1.00 74.44 124 LEU A CA 1
ATOM 1018 C C . LEU A 1 124 ? 4.818 -20.276 -13.956 1.00 74.44 124 LEU A C 1
ATOM 1020 O O . LEU A 1 124 ? 4.226 -21.110 -14.647 1.00 74.44 124 LEU A O 1
ATOM 1024 N N . LEU A 1 125 ? 6.095 -19.955 -14.186 1.00 71.69 125 LEU A N 1
ATOM 1025 C CA . LEU A 1 125 ? 6.902 -20.608 -15.220 1.00 71.69 125 LEU A CA 1
ATOM 1026 C C . LEU A 1 125 ? 7.157 -22.089 -14.906 1.00 71.69 125 LEU A C 1
ATOM 1028 O O . LEU A 1 125 ? 7.006 -22.925 -15.797 1.00 71.69 125 LEU A O 1
ATOM 1032 N N . HIS A 1 126 ? 7.476 -22.430 -13.653 1.00 67.81 126 HIS A N 1
ATOM 1033 C CA . HIS A 1 126 ? 7.656 -23.824 -13.228 1.00 67.81 126 HIS A CA 1
ATOM 1034 C C . HIS A 1 126 ? 6.360 -24.640 -13.302 1.00 67.81 126 HIS A C 1
ATOM 1036 O O . HIS A 1 126 ? 6.389 -25.830 -13.632 1.00 67.81 126 HIS A O 1
ATOM 1042 N N . PHE A 1 127 ? 5.212 -24.013 -13.037 1.00 56.69 127 PHE A N 1
ATOM 1043 C CA . PHE A 1 127 ? 3.916 -24.659 -13.221 1.00 56.69 127 PHE A CA 1
ATOM 1044 C C . PHE A 1 127 ? 3.652 -24.976 -14.701 1.00 56.69 127 PHE A C 1
ATOM 1046 O O . PHE A 1 127 ? 3.302 -26.107 -15.033 1.00 56.69 127 PHE A O 1
ATOM 1053 N N . LYS A 1 128 ? 3.911 -24.023 -15.609 1.00 57.38 128 LYS A N 1
ATOM 1054 C CA . LYS A 1 128 ? 3.761 -24.239 -17.059 1.00 57.38 128 LYS A CA 1
ATOM 1055 C C . LYS A 1 128 ? 4.711 -25.305 -17.606 1.00 57.38 128 LYS A C 1
ATOM 1057 O O . LYS A 1 128 ? 4.290 -26.114 -18.423 1.00 57.38 128 LYS A O 1
ATOM 1062 N N . SER A 1 129 ? 5.956 -25.376 -17.128 1.00 57.44 129 SER A N 1
ATOM 1063 C CA . SER A 1 129 ? 6.894 -26.419 -17.573 1.00 57.44 129 SER A CA 1
ATOM 1064 C C . SER A 1 129 ? 6.508 -27.830 -17.116 1.00 57.44 129 SER A C 1
ATOM 1066 O O . SER A 1 129 ? 6.963 -28.806 -17.702 1.00 57.44 129 SER A O 1
ATOM 1068 N N . 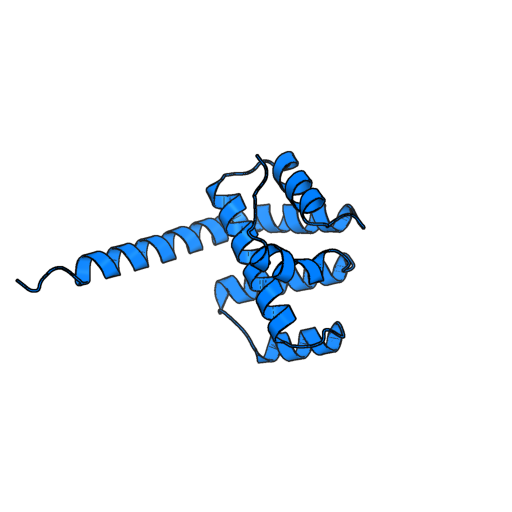SER A 1 130 ? 5.683 -27.950 -16.072 1.00 56.47 130 SER A N 1
ATOM 1069 C CA . SER A 1 130 ? 5.282 -29.235 -15.482 1.00 56.47 130 SER A CA 1
ATOM 1070 C C . SER A 1 130 ? 3.942 -29.767 -16.023 1.00 56.47 130 SER A C 1
ATOM 1072 O O . SER A 1 130 ? 3.548 -30.879 -15.675 1.00 56.47 130 SER A O 1
ATOM 1074 N N . GLY A 1 131 ? 3.239 -28.987 -16.857 1.00 55.47 131 GLY A N 1
ATOM 1075 C CA . GLY A 1 131 ? 1.904 -29.306 -17.383 1.00 55.47 131 GLY A CA 1
ATOM 1076 C C . GLY A 1 131 ? 1.853 -29.948 -18.778 1.00 55.47 131 GLY A C 1
ATOM 1077 O O . GLY A 1 131 ? 0.833 -30.544 -19.103 1.00 55.47 131 GLY A O 1
ATOM 1078 N N . ASP A 1 132 ? 2.932 -29.899 -19.569 1.00 50.38 132 ASP A N 1
ATOM 1079 C CA . ASP A 1 132 ? 2.923 -30.273 -21.002 1.00 50.38 132 ASP A CA 1
ATOM 1080 C C . ASP A 1 132 ? 3.795 -31.501 -21.350 1.00 50.38 132 ASP A C 1
ATOM 1082 O O . ASP A 1 132 ? 4.429 -31.569 -22.401 1.00 50.38 132 ASP A O 1
ATOM 1086 N N . LEU A 1 133 ? 3.817 -32.521 -20.487 1.00 48.06 133 LEU A N 1
ATOM 1087 C CA . LEU A 1 133 ? 4.372 -33.847 -20.814 1.00 48.06 133 LEU A CA 1
ATOM 1088 C C . LEU A 1 133 ? 3.364 -34.954 -20.481 1.00 48.06 133 LEU A C 1
ATOM 1090 O O . LEU A 1 133 ? 3.592 -35.821 -19.640 1.00 48.06 133 LEU A O 1
ATOM 1094 N N . ARG A 1 134 ? 2.219 -34.912 -21.161 1.00 39.34 134 ARG A N 1
ATOM 1095 C CA . ARG A 1 134 ? 1.362 -36.082 -21.382 1.00 39.34 134 ARG A CA 1
ATOM 1096 C C . ARG A 1 134 ? 0.985 -36.128 -22.861 1.00 39.34 134 ARG A C 1
ATOM 1098 O O . ARG A 1 134 ? -0.099 -35.6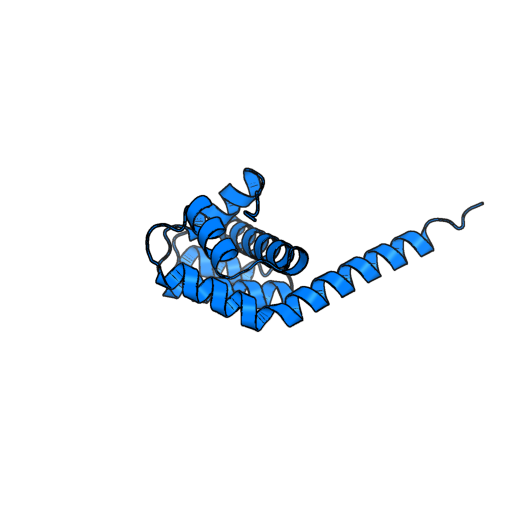97 -23.241 1.00 39.34 134 ARG A O 1
ATOM 1105 N N . VAL A 1 135 ? 1.936 -36.600 -23.669 1.00 40.50 135 VAL A N 1
ATOM 1106 C CA . VAL A 1 135 ? 1.677 -37.214 -24.981 1.00 40.50 135 VAL A CA 1
ATOM 1107 C C . VAL A 1 135 ? 1.572 -38.714 -24.760 1.00 40.50 135 VAL A C 1
ATOM 1109 O O . VAL A 1 135 ? 2.426 -39.234 -24.005 1.00 40.50 135 VAL A O 1
#

InterPro domains:
  IPR037354 COMM domain-containing protein 2 [PTHR15857] (1-129)

Foldseek 3Di:
DADDDDPQLLVLQVVVLPDDQVVLLVLLVVLVCCLPPNDDQVVLQVSCVVVVNPHSVSSVSNSVSLLVLLLVCLVVVDDLVNQLVNSVVSRNPDDPSSSVSSVVSSVVCSVSSVVSVVVVVVVVVVVVVVPPPDD

Secondary structure (DSSP, 8-state):
------HHHHHH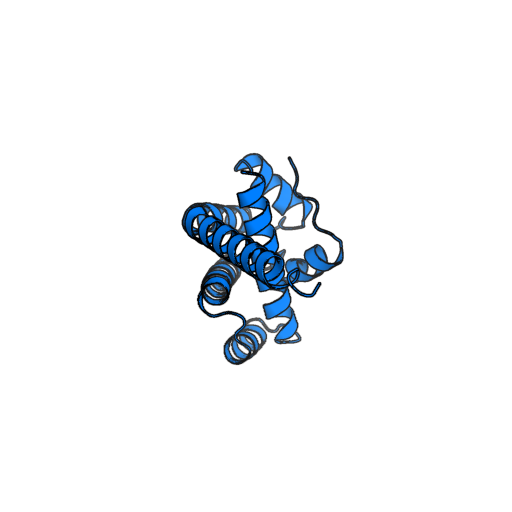HHTTTT--HHHHHHHHHHHHHHHHH---HHHHHHHHHHTT-S-HHHHHHHHHHHHHHHHHHHHHT--HHHHHHHHHHHT--S-HHHHHHHHHHHHHHHHHHHHHHHHHHHHHHHHHHTTS---

pLDDT: mean 85.04, std 12.1, range [39.34, 96.81]

Organism: Diaphorina citri (NCBI:txid121845)